Protein AF-A0A0F9E7L6-F1 (afdb_monomer_lite)

Organism: NCBI:txid412755

Secondary structure (DSSP, 8-state):
-PPPTTHHHHHHHHHHHS--B---GGGGSTTHHHHHHHHHHHHHHHHH--SSSS---HHHHHHHHHH-B--SSPPP-S----TT-----SSPPPHHHHHT---GGG-

Radius of gyration: 16.68 Å; chains: 1; bounding box: 39×30×46 Å

pLDDT: mean 93.37, std 6.9, range [68.75, 98.62]

Structure (mmCIF, N/CA/C/O backbone):
data_AF-A0A0F9E7L6-F1
#
_entry.id   AF-A0A0F9E7L6-F1
#
loop_
_atom_site.group_PDB
_atom_site.id
_atom_site.type_symbol
_atom_site.label_atom_id
_atom_site.label_alt_id
_atom_site.label_comp_id
_atom_site.label_asym_id
_atom_site.label_entity_id
_atom_site.label_seq_id
_atom_site.pdbx_PDB_ins_code
_atom_site.Cartn_x
_atom_site.Cartn_y
_atom_site.Cartn_z
_atom_site.occupancy
_atom_site.B_iso_or_equiv
_atom_site.auth_seq_id
_atom_site.auth_comp_id
_atom_site.auth_asym_id
_atom_site.auth_atom_id
_atom_site.pdbx_PDB_model_num
ATOM 1 N N . ASP A 1 1 ? 11.656 -9.367 2.957 1.00 70.50 1 ASP A N 1
ATOM 2 C CA . ASP A 1 1 ? 10.658 -10.456 2.934 1.00 70.50 1 ASP A CA 1
ATOM 3 C C . ASP A 1 1 ? 10.208 -10.747 1.520 1.00 70.50 1 ASP A C 1
ATOM 5 O O . ASP A 1 1 ? 10.172 -9.824 0.708 1.00 70.50 1 ASP A O 1
ATOM 9 N N . LYS A 1 2 ? 9.898 -12.018 1.231 1.00 82.38 2 LYS A N 1
ATOM 10 C CA . LYS A 1 2 ? 9.296 -12.407 -0.051 1.00 82.38 2 LYS A CA 1
ATOM 11 C C . LYS A 1 2 ? 7.868 -11.851 -0.139 1.00 82.38 2 LYS A C 1
ATOM 13 O O . LYS A 1 2 ? 7.195 -11.808 0.896 1.00 82.38 2 LYS A O 1
ATOM 18 N N . PRO A 1 3 ? 7.394 -11.446 -1.329 1.00 87.94 3 PRO A N 1
ATOM 19 C CA . PRO A 1 3 ? 6.004 -11.052 -1.496 1.00 87.94 3 PRO A CA 1
ATOM 20 C C . PRO A 1 3 ? 5.063 -12.211 -1.185 1.00 87.94 3 PRO A C 1
ATOM 22 O O . PRO A 1 3 ? 5.370 -13.377 -1.442 1.00 87.94 3 PRO A O 1
ATOM 25 N N . VAL A 1 4 ? 3.885 -11.868 -0.664 1.00 92.00 4 VAL A N 1
ATOM 26 C CA . VAL A 1 4 ? 2.748 -12.791 -0.680 1.00 92.00 4 VAL A CA 1
ATOM 27 C C . VAL A 1 4 ? 2.476 -13.155 -2.146 1.00 92.00 4 VAL A C 1
ATOM 29 O O . VAL A 1 4 ? 2.457 -12.245 -2.985 1.00 92.00 4 VAL A O 1
ATOM 32 N N . PRO A 1 5 ? 2.297 -14.446 -2.489 1.00 94.44 5 PRO A N 1
ATOM 33 C CA . PRO A 1 5 ? 2.021 -14.850 -3.863 1.00 94.44 5 PRO A CA 1
ATOM 34 C C . PRO A 1 5 ? 0.882 -14.029 -4.481 1.00 94.44 5 PRO A C 1
ATOM 36 O O . PRO A 1 5 ? -0.172 -13.867 -3.870 1.00 94.44 5 PRO A O 1
ATOM 39 N N . GLY A 1 6 ? 1.114 -13.490 -5.680 1.00 95.06 6 GLY A N 1
ATOM 40 C CA . GLY A 1 6 ? 0.149 -12.650 -6.399 1.00 95.06 6 GLY A CA 1
ATOM 41 C C . GLY A 1 6 ? 0.198 -11.149 -6.082 1.00 95.06 6 GLY A C 1
ATOM 42 O O . GLY A 1 6 ? -0.500 -10.393 -6.750 1.00 95.06 6 GLY A O 1
ATOM 43 N N . ALA A 1 7 ? 1.031 -10.683 -5.141 1.00 95.88 7 ALA A N 1
ATOM 44 C CA . ALA A 1 7 ? 1.083 -9.263 -4.765 1.00 95.88 7 ALA A CA 1
ATOM 45 C C . ALA A 1 7 ? 1.379 -8.320 -5.948 1.00 95.88 7 ALA A C 1
ATOM 47 O O . ALA A 1 7 ? 0.695 -7.314 -6.115 1.00 95.88 7 ALA A O 1
ATOM 48 N N . ALA A 1 8 ? 2.364 -8.651 -6.790 1.00 96.12 8 ALA A N 1
ATOM 49 C CA . ALA A 1 8 ? 2.708 -7.823 -7.946 1.00 96.12 8 ALA A CA 1
ATOM 50 C C . ALA A 1 8 ? 1.590 -7.814 -9.001 1.00 96.12 8 ALA A C 1
ATOM 52 O O . ALA A 1 8 ? 1.17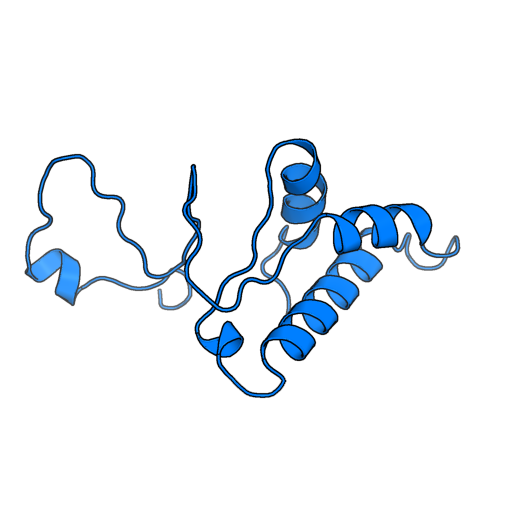4 -6.744 -9.434 1.00 96.12 8 ALA A O 1
ATOM 53 N N . ALA A 1 9 ? 1.039 -8.987 -9.337 1.00 97.38 9 ALA A N 1
ATOM 54 C CA . ALA A 1 9 ? -0.094 -9.105 -10.258 1.00 97.38 9 ALA A CA 1
ATOM 55 C C . ALA A 1 9 ? -1.300 -8.275 -9.787 1.00 97.38 9 ALA A C 1
ATOM 57 O O . ALA A 1 9 ? -1.916 -7.567 -10.580 1.00 97.38 9 ALA A O 1
ATOM 58 N N . P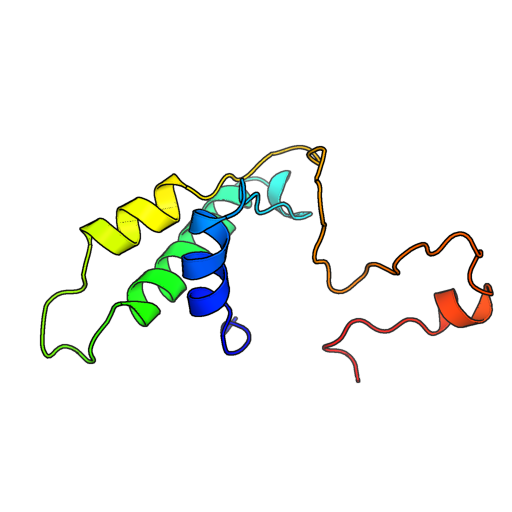HE A 1 10 ? -1.594 -8.311 -8.482 1.00 98.12 10 PHE A N 1
ATOM 59 C CA . PHE A 1 10 ? -2.648 -7.498 -7.885 1.00 98.12 10 PHE A CA 1
ATOM 60 C C . PHE A 1 10 ? -2.379 -5.999 -8.043 1.00 98.12 10 PHE A C 1
ATOM 62 O O . PHE A 1 10 ? -3.279 -5.278 -8.455 1.00 98.12 10 PHE A O 1
ATOM 69 N N . LEU A 1 11 ? -1.165 -5.521 -7.745 1.00 98.19 11 LEU A N 1
ATOM 70 C CA . LEU A 1 11 ? -0.828 -4.099 -7.882 1.00 98.19 11 LEU A CA 1
ATOM 71 C C . LEU A 1 11 ? -0.935 -3.620 -9.333 1.00 98.19 11 LEU A C 1
ATOM 73 O O . LEU A 1 11 ? -1.502 -2.557 -9.566 1.00 98.19 11 LEU A O 1
ATOM 77 N N . VAL A 1 12 ? -0.437 -4.409 -10.291 1.00 97.69 12 VAL A N 1
ATOM 78 C CA . VAL A 1 12 ? -0.495 -4.097 -11.730 1.00 97.69 12 VAL A CA 1
ATOM 79 C C . VAL A 1 12 ? -1.936 -3.934 -12.212 1.00 97.69 12 VAL A C 1
ATOM 81 O O . VAL A 1 12 ? -2.219 -3.006 -12.966 1.00 97.69 12 VAL A O 1
ATOM 84 N N . GLU A 1 13 ? -2.846 -4.796 -11.758 1.00 98.50 13 GLU A N 1
ATOM 85 C CA . GLU A 1 13 ? -4.270 -4.679 -12.080 1.00 98.50 13 GLU A CA 1
ATOM 86 C C . GLU A 1 13 ? -4.928 -3.525 -11.308 1.00 98.50 13 GLU A C 1
ATOM 88 O O . GLU A 1 13 ? -5.659 -2.722 -11.881 1.00 98.50 13 GLU A O 1
ATOM 93 N N . ALA A 1 14 ? -4.647 -3.385 -10.010 1.00 98.50 14 ALA A N 1
ATOM 94 C CA . ALA A 1 14 ? -5.296 -2.400 -9.148 1.00 98.50 14 ALA A CA 1
ATOM 95 C C . ALA A 1 14 ? -5.066 -0.956 -9.615 1.00 98.50 14 ALA A C 1
ATOM 97 O O . ALA A 1 14 ? -6.001 -0.155 -9.569 1.00 98.50 14 ALA A O 1
ATOM 98 N N . VAL A 1 15 ? -3.865 -0.627 -10.109 1.00 98.50 15 VAL A N 1
ATOM 99 C CA . VAL A 1 15 ? -3.561 0.723 -10.621 1.00 98.50 15 VAL A CA 1
ATOM 100 C C . VAL A 1 15 ? -4.357 1.094 -11.878 1.00 98.50 15 VAL A C 1
ATOM 102 O O . VAL A 1 15 ? -4.431 2.273 -12.211 1.00 98.50 15 VAL A O 1
ATOM 105 N N . GLN A 1 16 ? -4.981 0.128 -12.562 1.00 98.12 16 GLN A N 1
ATOM 106 C CA . GLN A 1 16 ? -5.867 0.396 -13.704 1.00 98.12 16 GLN A CA 1
ATOM 107 C C . GLN A 1 16 ? -7.270 0.849 -13.271 1.00 98.12 16 GLN A C 1
ATOM 109 O O . GLN A 1 16 ? -7.983 1.470 -14.057 1.00 98.12 16 GLN A O 1
ATOM 114 N N . HIS A 1 17 ? -7.672 0.550 -12.030 1.00 98.31 17 HIS A N 1
ATOM 115 C CA . HIS A 1 17 ? -9.046 0.758 -11.546 1.00 98.31 17 HIS A CA 1
ATOM 116 C C . HIS A 1 17 ? -9.146 1.726 -10.365 1.00 98.31 17 HIS A C 1
ATOM 118 O O . HIS A 1 17 ? -10.206 2.309 -10.141 1.00 98.31 17 HIS A O 1
ATOM 124 N N . PHE A 1 18 ? -8.069 1.898 -9.594 1.00 98.56 18 PHE A N 1
ATOM 125 C CA . PHE A 1 18 ? -8.081 2.641 -8.334 1.00 98.56 18 PHE A CA 1
ATOM 126 C C . PHE A 1 18 ? -6.932 3.648 -8.235 1.00 98.56 18 PHE A C 1
ATOM 128 O O . PHE A 1 18 ? -5.844 3.436 -8.764 1.00 98.56 18 PHE A O 1
ATOM 135 N N . ASP A 1 19 ? -7.149 4.713 -7.454 1.00 98.25 19 ASP A N 1
ATOM 136 C CA . ASP A 1 19 ? -6.052 5.516 -6.906 1.00 98.25 19 ASP A CA 1
ATOM 137 C C . ASP A 1 19 ? -5.344 4.706 -5.810 1.00 98.25 19 ASP A C 1
ATOM 139 O O . ASP A 1 19 ? -5.764 4.700 -4.650 1.00 98.25 19 ASP A O 1
ATOM 143 N N . VAL A 1 20 ? -4.313 3.948 -6.192 1.00 98.56 20 VAL A N 1
ATOM 144 C CA . VAL A 1 20 ? -3.617 3.035 -5.280 1.00 98.56 20 VAL A CA 1
ATOM 145 C C . VAL A 1 20 ? -2.702 3.820 -4.344 1.00 98.56 20 VAL A C 1
ATOM 147 O O . VAL A 1 20 ? -1.748 4.474 -4.770 1.00 98.56 20 VAL A O 1
ATOM 150 N N . GLN A 1 21 ? -2.960 3.701 -3.041 1.00 98.44 21 GLN A N 1
ATOM 151 C CA . GLN A 1 21 ? -2.143 4.315 -1.999 1.00 98.44 21 GLN A CA 1
ATOM 152 C C . GLN A 1 21 ? -1.600 3.255 -1.038 1.00 98.44 21 GLN A C 1
ATOM 154 O O . GLN A 1 21 ? -2.362 2.548 -0.379 1.00 98.44 21 GLN A O 1
ATOM 159 N N . VAL A 1 22 ? -0.274 3.159 -0.931 1.00 97.81 22 VAL A N 1
ATOM 160 C CA . VAL A 1 22 ? 0.414 2.267 0.009 1.00 97.81 22 VAL A CA 1
ATOM 161 C C . VAL A 1 22 ? 0.748 3.052 1.273 1.00 97.81 22 VAL A C 1
ATOM 163 O O . VAL A 1 22 ? 1.680 3.856 1.305 1.00 97.81 22 VAL A O 1
ATOM 166 N N . PHE A 1 23 ? -0.026 2.809 2.328 1.00 97.38 23 PHE A N 1
ATOM 167 C CA . PHE A 1 23 ? 0.136 3.441 3.635 1.00 97.38 23 PHE A CA 1
ATOM 168 C C . PHE A 1 23 ? 0.516 2.407 4.698 1.00 97.38 23 PHE A C 1
ATOM 170 O O . PHE A 1 23 ? -0.040 1.313 4.748 1.00 97.38 23 PHE A O 1
ATOM 177 N N . SER A 1 24 ? 1.468 2.748 5.567 1.00 95.50 24 SER A N 1
ATOM 178 C CA . SER A 1 24 ? 1.951 1.859 6.625 1.00 95.50 24 SER A CA 1
ATOM 179 C C . SER A 1 24 ? 2.384 2.656 7.853 1.00 95.50 24 SER A C 1
ATOM 181 O O . SER A 1 24 ? 2.657 3.852 7.771 1.00 95.50 24 SER A O 1
ATOM 183 N N . SER A 1 25 ? 2.574 1.988 8.994 1.00 93.69 25 SER A N 1
ATOM 184 C CA . SER A 1 25 ? 3.272 2.590 10.141 1.00 93.69 25 SER A CA 1
ATOM 185 C C . SER A 1 25 ? 4.677 3.089 9.773 1.00 93.69 25 SER A C 1
ATOM 187 O O . SER A 1 25 ? 5.175 4.032 10.382 1.00 93.69 25 SER A O 1
ATOM 189 N N . ARG A 1 26 ? 5.291 2.507 8.732 1.00 94.31 26 ARG A N 1
ATOM 190 C CA . ARG A 1 26 ? 6.570 2.951 8.161 1.00 94.31 26 ARG A CA 1
ATOM 191 C C . ARG A 1 26 ? 6.481 4.283 7.415 1.00 94.31 26 ARG A C 1
ATOM 193 O O . ARG A 1 26 ? 7.511 4.922 7.250 1.00 94.31 26 ARG A O 1
ATOM 200 N N . SER A 1 27 ? 5.296 4.738 6.999 1.00 95.69 27 SER A N 1
ATOM 201 C CA . SER A 1 27 ? 5.138 6.008 6.270 1.00 95.69 27 SER A CA 1
ATOM 202 C C . SER A 1 27 ? 5.661 7.223 7.046 1.00 95.69 27 SER A C 1
ATOM 204 O O . SER A 1 27 ? 6.079 8.198 6.435 1.00 95.69 27 SER A O 1
ATOM 206 N N . HIS A 1 28 ? 5.680 7.151 8.380 1.00 93.44 28 HIS A N 1
ATOM 207 C CA . HIS A 1 28 ? 6.168 8.220 9.261 1.00 93.44 28 HIS A CA 1
ATOM 208 C C . HIS A 1 28 ? 7.625 8.033 9.705 1.00 93.44 28 HIS A C 1
ATOM 210 O O . HIS A 1 28 ? 8.165 8.868 10.426 1.00 93.44 28 HIS A O 1
ATOM 216 N N . GLN A 1 29 ? 8.250 6.913 9.346 1.00 94.81 29 GLN A N 1
ATOM 217 C CA . GLN A 1 29 ? 9.625 6.620 9.729 1.00 94.81 29 GLN A CA 1
ATOM 218 C C . GLN A 1 29 ? 10.581 7.213 8.700 1.00 94.81 29 GLN A C 1
ATOM 220 O O . GLN A 1 29 ? 10.318 7.176 7.495 1.00 94.81 29 GLN A O 1
ATOM 225 N N . GLU A 1 30 ? 11.726 7.704 9.166 1.00 95.94 30 GLU A N 1
ATOM 226 C CA . GLU A 1 30 ? 12.801 8.125 8.275 1.00 95.94 30 GLU A CA 1
ATOM 227 C C . GLU A 1 30 ? 13.191 6.965 7.343 1.00 95.94 30 GLU A C 1
ATOM 229 O O . GLU A 1 30 ? 13.452 5.845 7.781 1.00 95.94 30 GLU A O 1
ATOM 234 N N . GLY A 1 31 ? 13.148 7.209 6.031 1.00 96.50 31 GLY A N 1
ATOM 235 C CA . GLY A 1 31 ? 13.431 6.197 5.009 1.00 96.50 31 GLY A CA 1
ATOM 236 C C . GLY A 1 31 ? 12.348 5.127 4.804 1.00 96.50 31 GLY A C 1
ATOM 237 O O . GLY A 1 31 ? 12.476 4.326 3.879 1.00 96.50 31 GLY A O 1
ATOM 238 N N . GLY A 1 32 ? 11.264 5.113 5.587 1.00 97.25 32 GLY A N 1
ATOM 239 C CA . GLY A 1 32 ? 10.236 4.073 5.501 1.00 97.25 32 GLY A CA 1
ATOM 240 C C . GLY A 1 32 ? 9.471 4.072 4.174 1.00 97.25 32 GLY A C 1
ATOM 241 O O . GLY A 1 32 ? 9.250 3.006 3.600 1.00 97.25 32 GLY A O 1
ATOM 242 N N . ILE A 1 33 ? 9.152 5.252 3.627 1.00 97.88 33 ILE A N 1
ATOM 243 C CA . ILE A 1 33 ? 8.566 5.383 2.279 1.00 97.88 33 ILE A CA 1
ATOM 244 C C . ILE A 1 33 ? 9.517 4.839 1.214 1.00 97.88 33 ILE A C 1
ATOM 246 O O . ILE A 1 33 ? 9.106 4.030 0.386 1.00 97.88 33 ILE A O 1
ATOM 250 N N . LYS A 1 34 ? 10.799 5.215 1.275 1.00 97.88 34 LYS A N 1
ATOM 251 C CA . LYS A 1 34 ? 11.811 4.741 0.325 1.00 97.88 34 LYS A CA 1
ATOM 252 C C . LYS A 1 34 ? 11.940 3.217 0.365 1.00 97.88 34 LYS A C 1
ATOM 254 O O . LYS A 1 34 ? 11.978 2.583 -0.680 1.00 97.88 34 LYS A O 1
ATOM 259 N N . ALA A 1 35 ? 11.942 2.620 1.557 1.00 96.62 35 ALA A N 1
ATOM 260 C CA . ALA A 1 35 ? 11.982 1.169 1.710 1.00 96.62 35 ALA A CA 1
ATOM 261 C C . ALA A 1 35 ? 10.759 0.477 1.080 1.00 96.62 35 ALA A C 1
ATOM 263 O O . ALA A 1 35 ? 10.913 -0.562 0.441 1.00 96.62 35 ALA A O 1
ATOM 264 N N . MET A 1 36 ? 9.558 1.053 1.223 1.00 97.12 36 MET A N 1
ATOM 265 C CA . MET A 1 36 ? 8.350 0.530 0.573 1.00 97.12 36 MET A CA 1
ATOM 266 C C . MET A 1 36 ? 8.420 0.663 -0.952 1.00 97.12 36 MET A C 1
ATOM 268 O O . MET A 1 36 ? 8.143 -0.311 -1.644 1.00 97.12 36 MET A O 1
ATOM 272 N N . GLN A 1 37 ? 8.846 1.820 -1.467 1.00 97.62 37 GLN A N 1
ATOM 273 C CA . GLN A 1 37 ? 9.031 2.053 -2.903 1.00 97.62 37 GLN A CA 1
ATOM 274 C C . GLN A 1 37 ? 10.010 1.052 -3.517 1.00 97.62 37 GLN A C 1
ATOM 276 O O . GLN A 1 37 ? 9.663 0.383 -4.483 1.00 97.62 37 GLN A O 1
ATOM 281 N N . THR A 1 38 ? 11.193 0.889 -2.915 1.00 96.75 38 THR A N 1
ATOM 282 C CA . THR A 1 38 ? 12.203 -0.072 -3.380 1.00 96.75 38 THR A CA 1
ATOM 283 C C . THR A 1 38 ? 11.677 -1.504 -3.351 1.00 96.75 38 THR A C 1
ATOM 285 O O . THR A 1 38 ? 11.930 -2.277 -4.268 1.00 96.75 38 THR A O 1
ATOM 288 N N . TRP A 1 39 ? 10.927 -1.879 -2.313 1.00 96.19 39 TRP A N 1
ATOM 289 C CA . TRP A 1 39 ? 10.357 -3.221 -2.240 1.00 96.19 39 TRP A CA 1
ATOM 290 C C . TRP A 1 39 ? 9.305 -3.465 -3.333 1.00 96.19 39 TRP A C 1
ATOM 292 O O . TRP A 1 39 ? 9.326 -4.523 -3.959 1.00 96.19 39 TRP A O 1
ATOM 302 N N . VAL A 1 40 ? 8.426 -2.491 -3.601 1.00 97.31 40 VAL A N 1
ATOM 303 C CA . VAL A 1 40 ? 7.429 -2.577 -4.684 1.00 97.31 40 VAL A CA 1
ATOM 304 C C . VAL A 1 40 ? 8.103 -2.613 -6.057 1.00 97.31 40 VAL A C 1
ATOM 306 O O . VAL A 1 40 ? 7.723 -3.423 -6.898 1.00 97.31 40 VAL A O 1
ATOM 309 N N . GLU A 1 41 ? 9.128 -1.790 -6.272 1.00 96.12 41 GLU A N 1
ATOM 310 C CA . GLU A 1 41 ? 9.930 -1.778 -7.499 1.00 96.12 41 GLU A CA 1
ATOM 311 C C . GLU A 1 41 ? 10.509 -3.160 -7.811 1.00 96.12 41 GLU A C 1
ATOM 313 O O . GLU A 1 41 ? 10.319 -3.656 -8.920 1.00 96.12 41 GLU A O 1
ATOM 318 N N . ILE A 1 42 ? 11.133 -3.816 -6.826 1.00 94.44 42 ILE A N 1
ATOM 319 C CA . ILE A 1 42 ? 11.707 -5.159 -6.992 1.00 94.44 42 ILE A CA 1
ATOM 320 C C . ILE A 1 42 ? 10.641 -6.159 -7.450 1.00 94.44 42 ILE A C 1
ATOM 322 O O . ILE A 1 42 ? 10.833 -6.842 -8.452 1.00 94.44 42 ILE A O 1
ATOM 326 N N . ILE A 1 43 ? 9.498 -6.231 -6.762 1.00 95.31 43 ILE A N 1
ATOM 327 C CA . ILE A 1 43 ? 8.490 -7.256 -7.076 1.00 95.31 43 ILE A CA 1
ATOM 328 C C . ILE A 1 43 ? 7.755 -6.982 -8.395 1.00 95.31 43 ILE A C 1
ATOM 330 O O . ILE A 1 43 ? 7.304 -7.919 -9.049 1.00 95.31 43 ILE A O 1
ATOM 334 N N . VAL A 1 44 ? 7.617 -5.713 -8.800 1.00 95.56 44 VAL A N 1
ATOM 335 C CA . VAL A 1 44 ? 7.010 -5.343 -10.088 1.00 95.56 44 VAL A CA 1
ATOM 336 C C . VAL A 1 44 ? 7.990 -5.611 -11.232 1.00 95.56 44 VAL A C 1
ATOM 338 O O . VAL A 1 44 ? 7.571 -6.112 -12.272 1.00 95.56 44 VAL A O 1
ATOM 341 N N . LEU A 1 45 ? 9.287 -5.344 -11.042 1.00 94.00 45 LEU A N 1
ATOM 342 C CA . LEU A 1 45 ? 10.330 -5.737 -11.994 1.00 94.00 45 LEU A CA 1
ATOM 343 C C . LEU A 1 45 ? 10.335 -7.253 -12.210 1.00 94.00 45 LEU A C 1
ATOM 345 O O . LEU A 1 45 ? 10.254 -7.689 -13.353 1.00 94.00 45 LEU A O 1
ATOM 349 N N . GLU A 1 46 ? 10.359 -8.037 -11.127 1.00 92.12 46 GLU A N 1
ATOM 350 C CA . GLU A 1 46 ? 10.308 -9.506 -11.182 1.00 92.12 46 GLU A CA 1
ATOM 351 C C . GLU A 1 46 ? 9.041 -10.020 -11.886 1.00 92.12 46 GLU A C 1
ATOM 353 O O . GLU A 1 46 ? 9.088 -11.028 -12.581 1.00 92.12 46 GLU A O 1
ATOM 358 N N . TYR A 1 47 ? 7.906 -9.330 -11.744 1.00 92.81 47 TYR A N 1
ATOM 359 C CA . TYR A 1 47 ? 6.657 -9.706 -12.414 1.00 92.81 47 TYR A CA 1
ATOM 360 C C . TYR A 1 47 ? 6.694 -9.513 -13.936 1.00 92.81 47 TYR A C 1
ATOM 362 O O . TYR A 1 47 ? 6.058 -10.271 -14.668 1.00 92.81 47 TYR A O 1
ATOM 370 N N . PHE A 1 48 ? 7.413 -8.497 -14.418 1.00 92.25 48 PHE A N 1
ATOM 371 C CA . PHE A 1 48 ? 7.564 -8.220 -15.850 1.00 92.25 48 PHE A CA 1
ATOM 372 C C . PHE A 1 48 ? 8.823 -8.845 -16.469 1.00 92.25 48 PHE A C 1
ATOM 374 O O . PHE A 1 48 ? 9.048 -8.657 -17.668 1.00 92.25 48 PHE A O 1
ATOM 381 N N . ASP A 1 49 ? 9.629 -9.556 -15.681 1.00 88.88 49 ASP A N 1
ATOM 382 C CA . ASP A 1 49 ? 10.760 -10.343 -16.164 1.00 88.88 49 ASP A CA 1
ATOM 383 C C . ASP A 1 49 ? 10.245 -11.645 -16.796 1.00 88.88 49 ASP A C 1
ATOM 385 O O . ASP A 1 49 ? 9.507 -12.412 -16.176 1.00 88.88 49 ASP A O 1
ATOM 389 N N . ASP A 1 50 ? 10.616 -11.896 -18.050 1.00 78.94 50 ASP A N 1
ATOM 390 C CA . ASP A 1 50 ? 10.247 -13.112 -18.778 1.00 78.94 50 ASP A CA 1
ATOM 391 C C . ASP A 1 50 ? 11.269 -14.247 -18.604 1.00 78.94 50 ASP A C 1
ATOM 393 O O . ASP A 1 50 ? 11.286 -15.201 -19.379 1.00 78.94 50 ASP A O 1
ATOM 397 N N . GLY A 1 51 ? 12.103 -14.167 -17.563 1.00 78.88 51 GLY A N 1
ATOM 398 C CA . GLY A 1 51 ? 13.158 -15.139 -17.291 1.00 78.88 51 GLY A CA 1
ATOM 399 C C . GLY A 1 51 ? 14.451 -14.835 -18.047 1.00 78.88 51 GLY A C 1
ATOM 400 O O . GLY A 1 51 ? 15.253 -15.742 -18.276 1.00 78.88 51 GLY A O 1
ATOM 401 N N . GLY A 1 52 ? 14.660 -13.569 -18.427 1.00 73.38 52 GLY A N 1
ATOM 402 C CA . GLY A 1 52 ? 15.848 -13.100 -19.139 1.00 73.38 52 GLY A CA 1
ATOM 403 C C . GLY A 1 52 ? 15.871 -13.399 -20.641 1.00 73.38 52 GLY A C 1
ATOM 404 O O . GLY A 1 52 ? 16.921 -13.235 -21.267 1.00 73.38 52 GLY A O 1
ATOM 405 N N . GLU A 1 53 ? 14.751 -13.820 -21.239 1.00 74.75 53 GLU A N 1
ATOM 406 C CA . GLU A 1 53 ? 14.647 -13.980 -22.695 1.00 74.75 53 GLU A CA 1
ATOM 407 C C . GLU A 1 53 ? 14.586 -12.618 -23.404 1.00 74.75 53 GLU A C 1
ATOM 409 O O . GLU A 1 53 ? 15.056 -12.476 -24.539 1.00 74.75 53 GLU A O 1
ATOM 414 N N . ARG A 1 54 ? 14.031 -11.598 -22.738 1.00 74.25 54 ARG A N 1
ATOM 415 C CA . ARG A 1 54 ? 13.963 -10.209 -23.204 1.00 74.25 54 ARG A CA 1
ATOM 416 C C . ARG A 1 54 ? 14.256 -9.261 -22.040 1.00 74.25 54 ARG A C 1
ATOM 418 O O . ARG A 1 54 ? 14.092 -9.620 -20.878 1.00 74.25 54 ARG A O 1
ATOM 425 N N . PRO A 1 55 ? 14.700 -8.022 -22.318 1.00 70.75 55 PRO A N 1
ATOM 426 C CA . PRO A 1 55 ? 14.806 -7.023 -21.265 1.00 70.75 55 PRO A CA 1
ATOM 427 C C . PRO A 1 55 ? 13.437 -6.805 -20.594 1.00 70.75 55 PRO A C 1
ATOM 429 O O . PRO A 1 55 ? 12.416 -6.823 -21.297 1.00 70.75 55 PRO A O 1
ATOM 432 N N . PRO A 1 56 ? 13.405 -6.534 -19.272 1.00 70.00 56 PRO A N 1
ATOM 433 C CA . PRO A 1 56 ? 12.177 -6.192 -18.571 1.00 70.00 56 PRO A CA 1
ATOM 434 C C . PRO A 1 56 ? 11.440 -5.068 -19.290 1.00 70.00 56 PRO A C 1
ATOM 436 O O . PRO A 1 56 ? 12.049 -4.145 -19.844 1.00 70.00 56 PRO A O 1
ATOM 439 N N . LYS A 1 57 ? 10.109 -5.110 -19.265 1.00 83.00 57 LYS A N 1
ATOM 440 C CA . LYS A 1 57 ? 9.271 -4.071 -19.873 1.00 83.00 57 LYS A CA 1
ATOM 441 C C . LYS A 1 57 ? 9.276 -2.805 -19.010 1.00 83.00 57 LYS A C 1
ATOM 443 O O . LYS A 1 57 ? 8.291 -2.475 -18.355 1.00 83.00 57 LYS A O 1
ATOM 448 N N . TYR A 1 58 ? 10.400 -2.087 -19.020 1.00 87.06 58 TYR A N 1
ATOM 449 C CA . TYR A 1 58 ? 10.673 -0.935 -18.155 1.00 87.06 58 TYR A CA 1
ATOM 450 C C . TYR A 1 58 ? 9.624 0.175 -18.246 1.00 87.06 58 TYR A C 1
ATOM 452 O O . TYR A 1 58 ? 9.378 0.853 -17.250 1.00 87.06 58 TYR A O 1
ATOM 460 N N . SER A 1 59 ? 8.980 0.354 -19.403 1.00 91.06 59 SER A N 1
ATOM 461 C CA . SER A 1 59 ? 7.870 1.301 -19.541 1.00 91.06 59 SER A CA 1
ATOM 462 C C . SER A 1 59 ? 6.669 0.890 -18.688 1.00 91.06 59 SER A C 1
ATOM 464 O O . SER A 1 59 ? 6.164 1.715 -17.939 1.00 91.06 59 SER A O 1
ATOM 466 N N . GLN A 1 60 ? 6.279 -0.388 -18.711 1.00 92.75 60 GLN A N 1
ATOM 467 C CA . GLN A 1 60 ? 5.159 -0.904 -17.913 1.00 92.75 60 GLN A CA 1
ATOM 468 C C . GLN A 1 60 ? 5.471 -0.884 -16.416 1.00 92.75 60 GLN A C 1
ATOM 470 O O . GLN A 1 60 ? 4.621 -0.526 -15.607 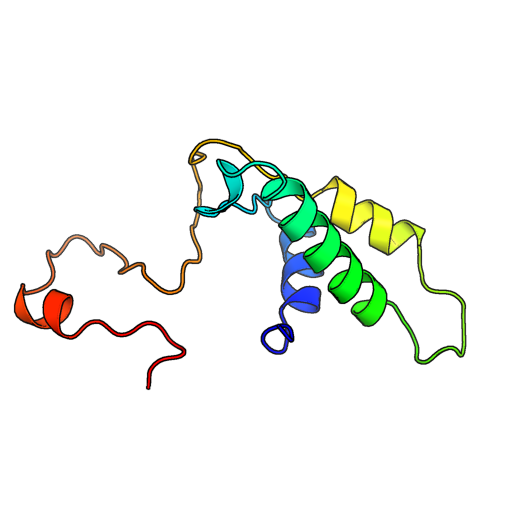1.00 92.75 60 GLN A O 1
ATOM 475 N N . VAL A 1 61 ? 6.712 -1.211 -16.044 1.00 94.69 61 VAL A N 1
ATOM 476 C CA . VAL A 1 61 ? 7.184 -1.072 -14.658 1.00 94.69 61 VAL A CA 1
ATOM 477 C C . VAL A 1 61 ? 7.043 0.384 -14.214 1.00 94.69 61 VAL A C 1
ATOM 479 O O . VAL A 1 61 ? 6.437 0.661 -13.184 1.00 94.69 61 VAL A O 1
ATOM 482 N N . SER A 1 62 ? 7.548 1.321 -15.019 1.00 95.75 62 SER A N 1
ATOM 483 C CA . SER A 1 62 ? 7.500 2.753 -14.711 1.00 95.75 62 SER A CA 1
ATOM 484 C C . SER A 1 62 ? 6.064 3.277 -14.621 1.00 95.75 62 SER A C 1
ATOM 486 O O . SER A 1 62 ? 5.761 4.058 -13.724 1.00 95.75 62 SER A O 1
ATOM 488 N N . GLU A 1 63 ? 5.167 2.839 -15.509 1.00 96.50 63 GLU A N 1
ATOM 489 C CA . GLU A 1 63 ? 3.735 3.169 -15.470 1.00 96.50 63 GLU A CA 1
ATOM 490 C C . GLU A 1 63 ? 3.093 2.740 -14.146 1.00 96.50 63 GLU A C 1
ATOM 492 O O . GLU A 1 63 ? 2.434 3.549 -13.493 1.00 96.50 63 GLU A O 1
ATOM 497 N N . VAL A 1 64 ? 3.341 1.503 -13.707 1.00 97.81 64 VAL A N 1
ATOM 498 C CA . VAL A 1 64 ? 2.801 0.974 -12.446 1.00 97.81 64 VAL A CA 1
ATOM 499 C C . VAL A 1 64 ? 3.373 1.727 -11.245 1.00 97.81 64 VAL A C 1
ATOM 501 O O . VAL A 1 64 ? 2.617 2.161 -10.379 1.00 97.81 64 VAL A O 1
ATOM 504 N N . LEU A 1 65 ? 4.693 1.929 -11.189 1.00 98.00 65 LEU A N 1
ATOM 505 C CA . LEU A 1 65 ? 5.336 2.601 -10.054 1.00 98.00 65 LEU A CA 1
ATOM 506 C C . LEU A 1 65 ? 4.917 4.069 -9.927 1.00 98.00 65 LEU A C 1
ATOM 508 O O . LEU A 1 65 ? 4.695 4.537 -8.812 1.00 98.00 65 LEU A O 1
ATOM 512 N N . ASN A 1 66 ? 4.751 4.777 -11.048 1.00 98.12 66 ASN A N 1
ATOM 513 C CA . ASN A 1 66 ? 4.294 6.169 -11.054 1.00 98.12 66 ASN A CA 1
ATOM 514 C C . ASN A 1 66 ? 2.820 6.316 -10.648 1.00 98.12 66 ASN A C 1
ATOM 516 O O . ASN A 1 66 ? 2.421 7.386 -10.187 1.00 98.12 66 ASN A O 1
ATOM 520 N N . ALA A 1 67 ? 2.011 5.267 -10.816 1.00 98.38 67 ALA A N 1
ATOM 521 C CA . ALA A 1 67 ? 0.607 5.267 -10.417 1.00 98.38 67 ALA A CA 1
ATOM 522 C C . ALA A 1 67 ? 0.401 5.020 -8.909 1.00 98.38 67 ALA A C 1
ATOM 524 O O . ALA A 1 67 ? -0.652 5.369 -8.376 1.00 98.38 67 ALA A O 1
ATOM 525 N N . ILE A 1 68 ? 1.387 4.452 -8.202 1.00 98.62 68 ILE A N 1
ATOM 526 C CA . ILE A 1 68 ? 1.282 4.145 -6.768 1.00 98.62 68 ILE A CA 1
ATOM 527 C C . ILE A 1 68 ? 1.740 5.339 -5.924 1.00 98.62 68 ILE A C 1
ATOM 529 O O . ILE A 1 68 ? 2.868 5.820 -6.039 1.00 98.62 68 ILE A O 1
ATOM 533 N N . LYS A 1 69 ? 0.887 5.774 -4.993 1.00 98.50 69 LYS A N 1
ATOM 534 C CA . LYS A 1 69 ? 1.196 6.850 -4.039 1.00 98.50 69 LYS A CA 1
ATOM 535 C C . LYS A 1 69 ? 1.576 6.301 -2.668 1.00 98.50 69 LYS A C 1
ATOM 537 O O . LYS A 1 69 ? 1.097 5.253 -2.245 1.00 98.50 69 LYS A O 1
ATOM 542 N N . TYR A 1 70 ? 2.393 7.061 -1.944 1.00 98.25 70 TYR A N 1
ATOM 543 C CA . TYR A 1 70 ? 2.884 6.708 -0.609 1.00 98.25 70 TYR A CA 1
ATOM 544 C C . TYR A 1 70 ? 2.633 7.871 0.356 1.00 98.25 70 TYR A C 1
ATOM 546 O O . TYR A 1 70 ? 3.525 8.697 0.567 1.00 98.25 70 TYR A O 1
ATOM 554 N N . PRO A 1 71 ? 1.409 8.006 0.894 1.00 97.62 71 PRO A N 1
ATOM 555 C CA . PRO A 1 71 ? 1.073 9.125 1.760 1.00 97.62 71 PRO A CA 1
ATOM 556 C C . PRO A 1 71 ? 1.773 9.003 3.122 1.00 97.62 71 PRO A C 1
ATOM 558 O O . PRO A 1 71 ? 2.022 7.900 3.624 1.00 97.62 71 PRO A O 1
ATOM 561 N N . THR A 1 72 ? 2.071 10.150 3.732 1.00 96.50 72 THR A N 1
ATOM 562 C CA . THR A 1 72 ? 2.595 10.232 5.103 1.00 96.50 72 THR A CA 1
ATOM 563 C C . THR A 1 72 ? 1.492 10.150 6.145 1.00 96.50 72 THR A C 1
ATOM 565 O O . THR A 1 72 ? 1.769 9.745 7.258 1.00 96.50 72 THR A O 1
ATOM 568 N N . GLU A 1 73 ? 0.248 10.468 5.790 1.00 95.12 73 GLU A N 1
ATOM 569 C CA . GLU A 1 73 ? -0.920 10.409 6.674 1.00 95.12 73 GLU A CA 1
ATOM 570 C C . GLU A 1 73 ? -1.968 9.439 6.123 1.00 95.12 73 GLU A C 1
ATOM 572 O O . GLU A 1 73 ? -1.939 9.086 4.944 1.00 95.12 73 GLU A O 1
ATOM 577 N N . LYS A 1 74 ? -2.906 8.995 6.969 1.00 93.81 74 LYS A N 1
ATOM 578 C CA . LYS A 1 74 ? -3.947 8.049 6.548 1.00 93.81 74 LYS A CA 1
ATOM 579 C C . LYS A 1 74 ? -4.879 8.718 5.525 1.00 93.81 74 LYS A C 1
ATOM 581 O O . LYS A 1 74 ? -5.598 9.645 5.906 1.00 93.81 74 LYS A O 1
ATOM 586 N N . PRO A 1 75 ? -4.940 8.237 4.271 1.00 94.25 75 PRO A N 1
ATOM 587 C CA . PRO A 1 75 ? -5.799 8.846 3.270 1.00 94.25 75 PRO A CA 1
ATOM 588 C C . PRO A 1 75 ? -7.272 8.455 3.483 1.00 94.25 75 PRO A C 1
ATOM 590 O O . PRO A 1 75 ? -7.559 7.375 4.017 1.00 94.25 75 PRO A O 1
ATOM 593 N N . PRO A 1 76 ? -8.230 9.286 3.035 1.00 95.38 76 PRO A N 1
ATOM 594 C CA . PRO A 1 76 ? -9.584 8.807 2.785 1.00 95.38 76 PRO A CA 1
ATOM 595 C C . PRO A 1 76 ? -9.534 7.740 1.681 1.00 95.38 76 PRO A C 1
ATOM 597 O O . PRO A 1 76 ? -8.880 7.936 0.660 1.00 95.38 76 PRO A O 1
ATOM 600 N N . ALA A 1 77 ? -10.218 6.614 1.877 1.00 96.00 77 ALA A N 1
ATOM 601 C CA . ALA A 1 77 ? -10.185 5.494 0.940 1.00 96.00 77 ALA A CA 1
ATOM 602 C C . ALA A 1 77 ? -11.592 4.947 0.683 1.00 96.00 77 ALA A C 1
ATOM 604 O O . ALA A 1 77 ? -12.405 4.856 1.603 1.00 96.00 77 ALA A O 1
ATOM 605 N N . HIS A 1 78 ? -11.858 4.551 -0.566 1.00 97.00 78 HIS A N 1
ATOM 606 C CA . HIS A 1 78 ? -13.064 3.795 -0.920 1.00 97.00 78 HIS A CA 1
ATOM 607 C C . HIS A 1 78 ? -13.048 2.396 -0.282 1.00 97.00 78 HIS A C 1
ATOM 609 O O . HIS A 1 78 ? -14.067 1.922 0.211 1.00 97.00 78 HIS A O 1
ATOM 615 N N . VAL A 1 79 ? -11.874 1.759 -0.257 1.00 96.81 79 VAL A N 1
ATOM 616 C CA . VAL A 1 79 ? -11.631 0.449 0.353 1.00 96.81 79 VAL A CA 1
ATOM 617 C C . VAL A 1 79 ? -10.222 0.411 0.945 1.00 96.81 79 VAL A C 1
ATOM 619 O O . VAL A 1 79 ? -9.296 0.991 0.383 1.00 96.81 79 VAL A O 1
ATOM 622 N N . THR A 1 80 ? -10.065 -0.280 2.075 1.00 96.50 80 THR A N 1
ATOM 623 C CA . THR A 1 80 ? -8.771 -0.515 2.733 1.00 96.50 80 THR A CA 1
ATOM 624 C C . THR A 1 80 ? -8.525 -2.015 2.824 1.00 96.50 80 THR A C 1
ATOM 626 O O . THR A 1 80 ? -9.407 -2.752 3.262 1.00 96.50 80 THR A O 1
ATOM 629 N N . ILE A 1 81 ? -7.320 -2.452 2.457 1.00 96.12 81 ILE A N 1
ATOM 630 C CA . ILE A 1 81 ? -6.848 -3.830 2.636 1.00 96.12 81 ILE A CA 1
ATOM 631 C C . ILE A 1 81 ? -5.750 -3.802 3.699 1.00 96.12 81 ILE A C 1
ATOM 633 O O . ILE A 1 81 ? -4.705 -3.192 3.489 1.00 96.12 81 ILE A O 1
ATOM 637 N N . ASP A 1 82 ? -5.996 -4.436 4.843 1.00 94.81 82 ASP A N 1
ATOM 638 C CA . ASP A 1 82 ? -5.070 -4.479 5.978 1.00 94.81 82 ASP A CA 1
ATOM 639 C C . ASP A 1 82 ? -5.211 -5.831 6.691 1.00 94.81 82 ASP A C 1
ATOM 641 O O . ASP A 1 82 ? -6.323 -6.327 6.885 1.00 94.81 82 ASP A O 1
ATOM 645 N N . ASP A 1 83 ? -4.088 -6.444 7.068 1.00 93.56 83 ASP A N 1
ATOM 646 C CA . ASP A 1 83 ? -4.066 -7.754 7.721 1.00 93.56 83 ASP A CA 1
ATOM 647 C C . ASP A 1 83 ? -4.571 -7.734 9.166 1.00 93.56 83 ASP A C 1
ATOM 649 O O . ASP A 1 83 ? -4.793 -8.794 9.753 1.00 93.56 83 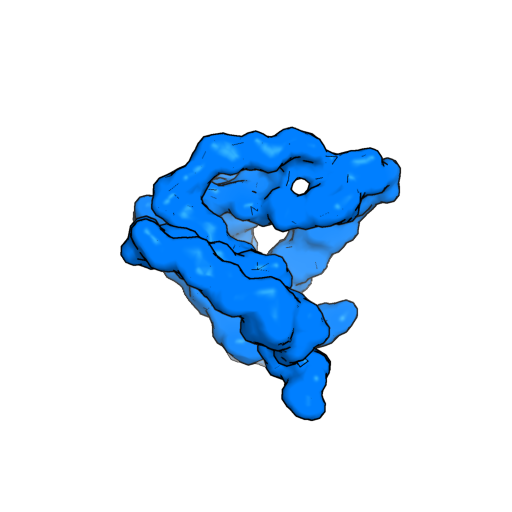ASP A O 1
ATOM 653 N N . ARG A 1 84 ? -4.732 -6.540 9.742 1.00 92.56 84 ARG A N 1
ATOM 654 C CA . ARG A 1 84 ? -5.123 -6.298 11.132 1.00 92.56 84 ARG A CA 1
ATOM 655 C C . ARG A 1 84 ? -6.407 -5.481 11.257 1.00 92.56 84 ARG A C 1
ATOM 657 O O . ARG A 1 84 ? -6.676 -4.923 12.321 1.00 92.56 84 ARG A O 1
ATOM 664 N N . ALA A 1 85 ? -7.209 -5.413 10.196 1.00 92.69 85 ALA A N 1
ATOM 665 C CA . ALA A 1 85 ? -8.504 -4.746 10.210 1.00 92.69 85 ALA A CA 1
ATOM 666 C C . ALA A 1 85 ? -9.667 -5.743 10.289 1.00 92.69 85 ALA A C 1
ATOM 668 O O . ALA A 1 85 ? -9.663 -6.793 9.651 1.00 92.69 85 ALA A O 1
ATOM 669 N N . ILE A 1 86 ? -10.703 -5.363 11.037 1.00 94.12 86 ILE A N 1
ATOM 670 C CA . ILE A 1 86 ? -12.007 -6.031 11.041 1.00 94.12 86 ILE A CA 1
ATOM 671 C C . ILE A 1 86 ? -12.990 -5.119 10.308 1.00 94.12 86 ILE A C 1
ATOM 673 O O . ILE A 1 86 ? -13.092 -3.930 10.620 1.00 94.12 86 ILE A O 1
ATOM 677 N N . THR A 1 87 ? -13.723 -5.665 9.337 1.00 94.44 87 THR A N 1
ATOM 678 C CA . THR A 1 87 ? -14.762 -4.917 8.624 1.00 94.44 87 THR A CA 1
ATOM 679 C C . THR A 1 87 ? -15.932 -4.630 9.556 1.00 94.44 87 THR A C 1
ATOM 681 O O . THR A 1 87 ? -16.568 -5.545 10.077 1.00 94.44 87 THR A O 1
ATOM 684 N N . PHE A 1 88 ? -16.256 -3.351 9.736 1.00 94.75 88 PHE A N 1
ATOM 685 C CA . PHE A 1 88 ? -17.465 -2.963 10.449 1.00 94.75 88 PHE A CA 1
ATOM 686 C C . PHE A 1 88 ? -18.682 -3.085 9.529 1.00 94.75 88 PHE A C 1
ATOM 688 O O . PHE A 1 88 ? -18.800 -2.360 8.545 1.00 94.75 88 PHE A O 1
ATOM 695 N N . ILE A 1 89 ? -19.596 -3.993 9.870 1.00 95.00 89 ILE A N 1
ATOM 696 C CA . ILE A 1 89 ? -20.798 -4.306 9.076 1.00 95.00 89 ILE A CA 1
ATOM 697 C C . ILE A 1 89 ? -22.086 -3.727 9.684 1.00 95.00 89 ILE A C 1
ATOM 699 O O . ILE A 1 89 ? -23.180 -4.213 9.417 1.00 95.00 89 ILE A O 1
ATOM 703 N N . GLY A 1 90 ? -21.966 -2.716 10.551 1.00 97.19 90 GLY A N 1
ATOM 704 C CA . GLY A 1 90 ? -23.100 -2.134 11.284 1.00 97.19 90 GLY A CA 1
ATOM 705 C C . GLY A 1 90 ? -23.441 -2.846 12.598 1.00 97.19 90 GLY A C 1
ATOM 706 O O . GLY A 1 90 ? -24.348 -2.416 13.306 1.00 97.19 90 GLY A O 1
ATOM 707 N N . VAL A 1 91 ? -22.697 -3.896 12.955 1.00 96.75 91 VAL A N 1
ATOM 708 C CA . VAL A 1 91 ? -22.794 -4.597 14.241 1.00 96.75 91 VAL A CA 1
ATOM 709 C C . VAL A 1 91 ? -21.426 -4.574 14.909 1.00 96.75 91 VAL A C 1
ATOM 711 O O . VAL A 1 91 ? -20.409 -4.844 14.267 1.00 96.75 91 VAL A O 1
ATOM 714 N N . TRP A 1 92 ? -21.398 -4.224 16.193 1.00 96.44 92 TRP A N 1
ATOM 715 C CA . TRP A 1 92 ? -20.165 -4.221 16.972 1.00 96.44 92 TRP A CA 1
ATOM 716 C C . TRP A 1 92 ? -19.738 -5.659 17.300 1.00 96.44 92 TRP A C 1
ATOM 718 O O . TRP A 1 92 ? -20.570 -6.425 17.791 1.00 96.44 92 TRP A O 1
ATOM 728 N N . PRO A 1 93 ? -18.469 -6.034 17.051 1.00 96.12 93 PRO A N 1
ATOM 729 C CA . PRO A 1 93 ? -17.961 -7.356 17.408 1.00 96.12 93 PRO A CA 1
ATOM 730 C C . PRO A 1 93 ? -17.920 -7.532 18.930 1.00 96.12 93 PRO A C 1
ATOM 732 O O . PRO A 1 93 ? -17.781 -6.554 19.675 1.00 96.12 93 PRO A O 1
ATOM 735 N N . ALA A 1 94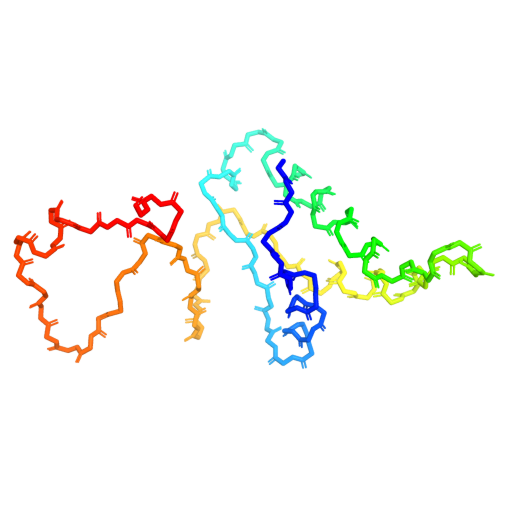 ? -18.005 -8.776 19.405 1.00 96.31 94 ALA A N 1
ATOM 736 C CA . ALA A 1 94 ? -17.836 -9.039 20.825 1.00 96.31 94 ALA A CA 1
ATOM 737 C C . ALA A 1 94 ? -16.383 -8.767 21.241 1.00 96.31 94 ALA A C 1
ATOM 739 O O . ALA A 1 94 ? -15.440 -8.977 20.478 1.00 96.31 94 ALA A O 1
ATOM 740 N N . ILE A 1 95 ? -16.180 -8.338 22.488 1.00 97.31 95 ILE A N 1
ATOM 741 C CA . ILE A 1 95 ? -14.834 -8.063 23.014 1.00 97.31 95 ILE A CA 1
ATOM 742 C C . ILE A 1 95 ? -13.932 -9.302 22.942 1.00 97.31 95 ILE A C 1
ATOM 744 O O . ILE A 1 95 ? -12.737 -9.178 22.683 1.00 97.31 95 ILE A O 1
ATOM 748 N N . GLU A 1 96 ? -14.491 -10.496 23.132 1.00 97.75 96 GLU A N 1
ATOM 749 C CA . GLU A 1 96 ? -13.727 -11.738 23.012 1.00 97.75 96 GLU A CA 1
ATOM 750 C C . GLU A 1 96 ? -13.284 -12.019 21.570 1.00 97.75 96 GLU A C 1
ATOM 752 O O . GLU A 1 96 ? -12.176 -12.514 21.374 1.00 97.75 96 GLU A O 1
ATOM 757 N N . ASP A 1 97 ? -14.059 -11.623 20.556 1.00 94.81 97 ASP A N 1
ATOM 758 C CA . ASP A 1 97 ? -13.632 -11.738 19.154 1.00 94.81 97 ASP A CA 1
ATOM 759 C C . ASP A 1 97 ? -12.430 -10.826 18.882 1.00 94.81 97 ASP A C 1
ATOM 761 O O . ASP A 1 97 ? -11.469 -11.229 18.228 1.00 94.81 97 ASP A O 1
ATOM 765 N N . LEU A 1 98 ? -12.440 -9.614 19.450 1.00 95.81 98 LEU A N 1
ATOM 766 C CA . LEU A 1 98 ? -11.324 -8.671 19.334 1.00 95.81 98 LEU A CA 1
ATOM 767 C C . LEU A 1 98 ? -10.051 -9.202 20.002 1.00 95.81 98 LEU A C 1
ATOM 769 O O . LEU A 1 98 ? -8.966 -9.088 19.437 1.00 95.81 98 LEU A O 1
ATOM 773 N N . LYS A 1 99 ? -10.172 -9.796 21.196 1.00 95.69 99 LYS A N 1
ATOM 774 C CA . LYS A 1 99 ? -9.034 -10.387 21.922 1.00 95.69 99 LYS A CA 1
ATOM 775 C C . LYS A 1 99 ? -8.431 -11.584 21.194 1.00 95.69 99 LYS A C 1
ATOM 777 O O . LYS A 1 99 ? -7.226 -11.800 21.283 1.00 95.69 99 LYS A O 1
ATOM 782 N N . ASN A 1 100 ? -9.264 -12.353 20.498 1.00 95.00 100 ASN A N 1
ATOM 783 C CA . ASN A 1 100 ? -8.852 -13.553 19.777 1.00 95.00 100 ASN A CA 1
ATOM 784 C C . ASN A 1 100 ? -8.485 -13.285 18.310 1.00 95.00 100 ASN A C 1
ATOM 786 O O . ASN A 1 100 ? -8.111 -14.223 17.603 1.00 95.00 100 ASN A O 1
ATOM 790 N N . PHE A 1 101 ? -8.567 -12.034 17.845 1.00 94.94 101 PHE A N 1
ATOM 791 C CA . PHE A 1 101 ? -8.191 -11.668 16.487 1.00 94.94 101 PHE A CA 1
ATOM 792 C C . PHE A 1 101 ? -6.727 -12.029 16.206 1.00 94.94 101 PHE A C 1
ATOM 794 O O . PHE A 1 101 ? -5.815 -11.679 16.961 1.00 94.94 101 PHE A O 1
ATOM 801 N N . LYS A 1 102 ? -6.494 -12.695 15.074 1.00 94.19 102 LYS A N 1
ATOM 802 C CA . LYS A 1 102 ? -5.160 -13.024 14.571 1.00 94.19 102 LYS A CA 1
ATOM 803 C C . LYS A 1 102 ? -5.010 -12.485 13.148 1.00 94.19 102 LYS A C 1
ATOM 805 O O . LYS A 1 102 ? -5.895 -12.736 12.330 1.00 94.19 102 LYS A O 1
ATOM 810 N N . PRO A 1 103 ? -3.898 -11.802 12.820 1.00 92.62 103 PRO A N 1
ATOM 811 C CA . PRO A 1 103 ? -3.595 -11.479 11.432 1.00 92.62 103 PRO A CA 1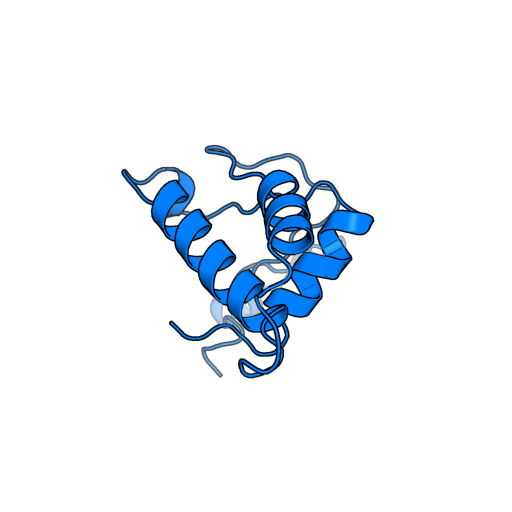
ATOM 812 C C . PRO A 1 103 ? -3.367 -12.765 10.630 1.00 92.62 103 PRO A C 1
ATOM 814 O O . PRO A 1 103 ? -3.006 -13.807 11.188 1.00 92.62 103 PRO A O 1
ATOM 817 N N . TRP A 1 104 ? -3.536 -12.687 9.309 1.00 89.50 104 TRP A N 1
ATOM 818 C CA . TRP A 1 104 ? -3.536 -13.867 8.429 1.00 89.50 104 TRP A CA 1
ATOM 819 C C . TRP A 1 104 ? -2.264 -14.729 8.545 1.00 89.50 104 TRP A C 1
ATOM 821 O O . TRP A 1 104 ? -2.314 -15.942 8.356 1.00 89.50 104 TRP A O 1
ATOM 831 N N . ASN A 1 105 ? -1.124 -14.127 8.899 1.00 87.88 105 ASN A N 1
ATOM 832 C CA . ASN A 1 105 ? 0.177 -14.792 8.999 1.00 87.88 105 ASN A CA 1
ATOM 833 C C . ASN A 1 105 ? 0.491 -15.396 10.385 1.00 87.88 105 ASN A C 1
ATOM 835 O O . ASN A 1 105 ? 1.636 -15.785 10.629 1.00 87.88 105 ASN A O 1
ATOM 839 N N . LYS A 1 106 ? -0.480 -15.453 11.308 1.00 84.56 106 LYS A N 1
ATOM 840 C CA . LYS A 1 106 ? -0.316 -15.990 12.677 1.00 84.56 106 LYS A CA 1
ATOM 841 C C . LYS A 1 106 ? -1.256 -17.163 12.998 1.00 84.56 106 LYS A C 1
ATOM 843 O O . LYS A 1 106 ? -1.643 -17.319 14.158 1.00 84.56 106 LYS A O 1
ATOM 848 N N . SER A 1 107 ? -1.617 -17.958 11.985 1.00 68.75 107 SER A N 1
ATOM 849 C CA . SER A 1 107 ? -2.454 -19.163 12.147 1.00 68.75 107 SER A CA 1
ATOM 850 C C . SER A 1 107 ? -1.826 -20.169 13.109 1.00 68.75 107 SER A C 1
ATOM 852 O O . SER A 1 107 ? -0.634 -20.491 12.911 1.00 68.75 107 SER A O 1
#

Sequence (107 aa):
DKPVPGAAAFLVEAVQHFDVQVFSSRSHQEGGIKAMQTWVEIIVLEYFDDGGERPPKYSQVSEVLNAIKYPTEKPPAHVTIDDRAITFIGVWPAIEDLKNFKPWNKS

Foldseek 3Di:
DDDDPCPLVCLLVQLVPDQAEDEDPLLQPDCSLVVVLVVSLVVNQVVQDPPPPDHRPVVSSCVSSVSYHYDSDDDDDPDDDDQLDDDDPVDDDDPVCNVPDDGPVGD